Protein AF-A0A7J4XXV5-F1 (afdb_monomer)

pLDDT: mean 78.3, std 17.02, range [44.5, 96.81]

Nearest PDB structures (foldseek):
  6nwy-assembly1_QT  TM=2.782E-01  e=8.807E+00  Thermus thermophilus HB8

Solvent-accessible surface area (backbone atoms only — not comparable to full-atom values): 7620 Å² total; per-residue (Å²): 135,83,81,78,83,77,74,85,81,61,84,69,86,72,82,72,75,82,71,65,66,32,70,87,47,37,69,58,52,53,48,50,46,73,76,39,43,72,61,51,48,66,67,31,57,82,50,31,85,49,58,23,93,82,77,38,27,24,55,52,42,48,53,51,50,55,52,46,64,40,49,36,82,85,70,80,64,96,49,65,71,62,38,52,55,54,55,56,64,60,72,33,68,80,64,35,54,55,70,67,76,72,79,75,79,74,78,76,76,78,74,84,75,72,91,78,84,132

Foldseek 3Di:
DDDPDDDPPDPDPPPPDPQQFPPQCCVLLVVLCVVCVVVLCVVQVVQQVDAAPVRGGLVNLVVVLSVCQGRPPPDDDPDNVRSNVVVVVCSDCVNSPHDHDDPDPPPPPPPPDDDDDD

Structure (mmCIF, N/CA/C/O backbone):
data_AF-A0A7J4XXV5-F1
#
_entry.id   AF-A0A7J4XXV5-F1
#
loop_
_atom_site.group_PDB
_atom_site.id
_atom_site.type_symbol
_atom_site.label_atom_id
_atom_site.label_alt_id
_atom_site.label_comp_id
_atom_site.label_asym_id
_atom_site.label_entity_id
_atom_site.label_seq_id
_atom_site.pdbx_PDB_ins_code
_atom_site.Cartn_x
_atom_site.Cartn_y
_atom_site.Cartn_z
_atom_site.occupancy
_atom_site.B_iso_or_equiv
_atom_site.auth_seq_id
_atom_site.auth_comp_id
_atom_site.auth_asym_id
_atom_site.auth_atom_id
_atom_site.pdbx_PDB_model_num
ATOM 1 N N . MET A 1 1 ? -35.903 -40.235 15.118 1.00 51.91 1 MET A N 1
ATOM 2 C CA . MET A 1 1 ? -34.952 -39.697 14.120 1.00 51.91 1 MET A CA 1
ATO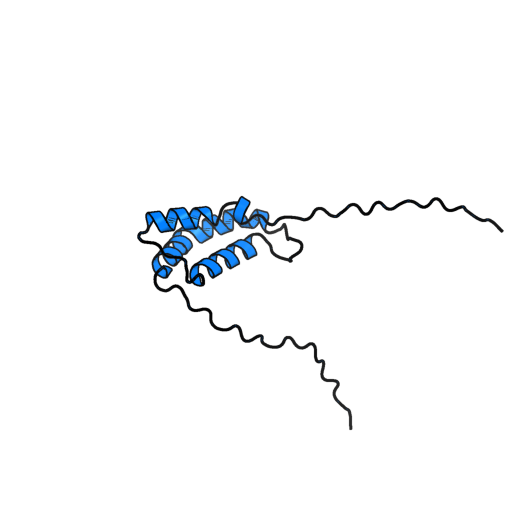M 3 C C . MET A 1 1 ? -34.831 -38.197 14.359 1.00 51.91 1 MET A C 1
ATOM 5 O O . MET A 1 1 ? -35.780 -37.475 14.089 1.00 51.91 1 MET A O 1
ATOM 9 N N . VAL A 1 2 ? -33.744 -37.736 14.984 1.00 50.44 2 VAL A N 1
ATOM 10 C CA . VAL A 1 2 ? -33.573 -36.314 15.335 1.00 50.44 2 VAL A CA 1
ATOM 11 C C . VAL A 1 2 ? -33.068 -35.579 14.093 1.00 50.44 2 VAL A C 1
ATOM 13 O O . VAL A 1 2 ? -31.961 -35.847 13.630 1.00 50.44 2 VAL A O 1
ATOM 16 N N . LYS A 1 3 ? -33.888 -34.697 13.510 1.00 62.84 3 LYS A N 1
ATOM 17 C CA . LYS A 1 3 ? -33.452 -33.819 12.415 1.00 62.84 3 LYS A CA 1
ATOM 18 C C . LYS A 1 3 ? -32.461 -32.808 12.991 1.00 62.84 3 LYS A C 1
ATOM 20 O O . LYS A 1 3 ? -32.849 -31.964 13.794 1.00 62.84 3 LYS A O 1
ATOM 25 N N . LYS A 1 4 ? -31.185 -32.910 12.609 1.00 63.19 4 LYS A N 1
ATOM 26 C CA . LYS A 1 4 ? -30.197 -31.865 12.900 1.00 63.19 4 LYS A CA 1
ATOM 27 C C . LYS A 1 4 ? -30.649 -30.581 12.205 1.00 63.19 4 LYS A C 1
ATOM 29 O O . LYS A 1 4 ? -30.833 -30.577 10.991 1.00 63.19 4 LYS A O 1
ATOM 34 N N . LEU A 1 5 ? -30.837 -29.517 12.977 1.00 66.06 5 LEU A N 1
ATOM 35 C CA . LEU A 1 5 ? -31.035 -28.173 12.447 1.00 66.06 5 LEU A CA 1
ATOM 36 C C . LEU A 1 5 ? -29.696 -27.713 11.863 1.00 66.06 5 LEU A C 1
ATOM 38 O O . LEU A 1 5 ? -28.750 -27.436 12.597 1.00 66.06 5 LEU A O 1
ATOM 42 N N . SER A 1 6 ? -29.588 -27.708 10.540 1.00 61.47 6 SER A N 1
ATOM 43 C CA . SER A 1 6 ? -28.460 -27.117 9.826 1.00 61.47 6 SER A CA 1
ATOM 44 C C . SER A 1 6 ? -28.650 -25.605 9.798 1.00 61.47 6 SER A C 1
ATOM 46 O O . SER A 1 6 ? -29.562 -25.107 9.142 1.00 61.47 6 SER A O 1
ATOM 48 N N . ASN A 1 7 ? -27.813 -24.882 10.542 1.00 62.78 7 ASN A N 1
ATOM 49 C CA . ASN A 1 7 ? -27.766 -23.428 10.485 1.00 62.78 7 ASN A CA 1
ATOM 50 C C . ASN A 1 7 ? -27.315 -23.005 9.077 1.00 62.78 7 ASN A C 1
ATOM 52 O O . ASN A 1 7 ? -26.220 -23.353 8.660 1.00 62.78 7 ASN A O 1
ATOM 56 N N . THR A 1 8 ? -28.142 -22.288 8.324 1.00 60.56 8 THR A N 1
ATOM 57 C CA . THR A 1 8 ? -27.783 -21.795 6.983 1.00 60.56 8 THR A CA 1
ATOM 58 C C . THR A 1 8 ? -26.909 -20.537 7.024 1.00 60.56 8 THR A C 1
ATOM 60 O O . THR A 1 8 ? -26.470 -20.090 5.975 1.00 60.56 8 THR A O 1
ATOM 63 N N . ASN A 1 9 ? -26.623 -19.983 8.212 1.00 62.56 9 ASN A N 1
ATOM 64 C CA . ASN A 1 9 ? -25.727 -18.834 8.419 1.00 62.56 9 ASN A CA 1
ATOM 65 C C . ASN A 1 9 ? -24.255 -19.225 8.653 1.00 62.56 9 ASN A C 1
ATOM 67 O O . ASN A 1 9 ? -23.515 -18.470 9.286 1.00 62.56 9 ASN A O 1
ATOM 71 N N . TYR A 1 10 ? -23.793 -20.394 8.197 1.00 60.53 10 TYR A N 1
ATOM 72 C CA . TYR A 1 10 ? -22.343 -20.597 8.128 1.00 60.53 10 TYR A CA 1
ATOM 73 C C . TYR A 1 10 ? -21.761 -19.570 7.150 1.00 60.53 10 TYR A C 1
ATOM 75 O O . TYR A 1 10 ? -22.325 -19.374 6.074 1.00 60.53 10 TYR A O 1
ATOM 83 N N . LEU A 1 11 ? -20.653 -18.910 7.520 1.00 65.62 11 LEU A N 1
ATOM 84 C CA . LEU A 1 11 ? -19.843 -18.182 6.545 1.00 65.62 11 LEU A CA 1
ATOM 85 C C . LEU A 1 11 ? -19.539 -19.165 5.412 1.00 65.62 11 LEU A C 1
ATOM 87 O O . LEU A 1 11 ? -18.844 -20.158 5.621 1.00 65.62 11 LEU A O 1
ATOM 91 N N . HIS A 1 12 ? -20.108 -18.924 4.237 1.00 63.62 12 HIS A N 1
ATOM 92 C CA . HIS A 1 12 ? -19.639 -19.587 3.037 1.00 63.62 12 HIS A CA 1
ATOM 93 C C . HIS A 1 12 ? -18.210 -19.102 2.808 1.00 63.62 12 HIS A C 1
ATOM 95 O O . HIS A 1 12 ? -17.972 -17.894 2.879 1.00 63.62 12 HIS A O 1
ATOM 101 N N . ASP A 1 13 ? -17.276 -20.020 2.550 1.00 61.19 13 ASP A N 1
ATOM 102 C CA . ASP A 1 13 ? -15.995 -19.652 1.957 1.00 61.19 13 ASP A CA 1
ATOM 103 C C . ASP A 1 13 ? -16.323 -18.943 0.643 1.00 61.19 13 ASP A C 1
ATOM 105 O O . ASP A 1 13 ? -16.674 -19.562 -0.364 1.00 61.19 13 ASP A O 1
ATOM 109 N N . VAL A 1 14 ? -16.323 -17.612 0.683 1.00 59.62 14 VAL A N 1
ATOM 110 C CA . VAL A 1 14 ? -16.450 -16.800 -0.515 1.00 59.62 14 VAL A CA 1
ATOM 111 C C . VAL A 1 14 ? -15.181 -17.091 -1.294 1.00 59.62 14 VAL A C 1
ATOM 113 O O . VAL A 1 14 ? -14.092 -16.747 -0.839 1.00 59.62 14 VAL A O 1
ATOM 116 N N . SER A 1 15 ? -15.320 -17.773 -2.432 1.00 56.25 15 SER A N 1
ATOM 117 C CA . SER A 1 15 ? -14.225 -17.943 -3.382 1.00 56.25 15 SER A CA 1
ATOM 118 C C . SER A 1 15 ? -13.714 -16.551 -3.737 1.00 56.25 15 SER A C 1
ATOM 120 O O . SER A 1 15 ? -14.362 -15.816 -4.480 1.00 56.25 15 SER A O 1
ATOM 122 N N . ALA A 1 16 ? -12.595 -16.152 -3.139 1.00 61.19 16 ALA A N 1
ATOM 123 C CA . ALA A 1 16 ? -11.900 -14.948 -3.536 1.00 61.19 16 ALA A CA 1
ATOM 124 C C . ALA A 1 16 ? -11.205 -15.285 -4.850 1.00 61.19 16 ALA A C 1
ATOM 126 O O . ALA A 1 16 ? -10.195 -15.993 -4.852 1.00 61.19 16 ALA A O 1
ATOM 127 N N . ASP A 1 17 ? -11.778 -14.830 -5.963 1.00 64.75 17 ASP A N 1
ATOM 128 C CA . ASP A 1 17 ? -11.120 -14.964 -7.255 1.00 64.75 17 ASP A CA 1
ATOM 129 C C . ASP A 1 17 ? -9.715 -14.356 -7.140 1.00 64.75 17 ASP A C 1
ATOM 131 O O . ASP A 1 17 ? -9.577 -13.209 -6.692 1.00 64.75 17 ASP A O 1
ATOM 135 N N . PRO A 1 18 ? -8.653 -15.108 -7.480 1.00 65.19 18 PRO A N 1
ATOM 136 C CA . PRO A 1 18 ? -7.299 -14.604 -7.365 1.00 65.19 18 PRO A CA 1
ATOM 137 C C . PRO A 1 18 ? -7.146 -13.405 -8.300 1.00 65.19 18 PRO A C 1
ATOM 139 O O . PRO A 1 18 ? -7.139 -13.540 -9.524 1.00 65.19 18 PRO A O 1
ATOM 142 N N . VAL A 1 19 ? -7.033 -12.211 -7.716 1.00 69.12 19 VAL A N 1
ATOM 143 C CA . VAL A 1 19 ? -6.769 -10.999 -8.486 1.00 69.12 19 VAL A CA 1
ATOM 144 C C . VAL A 1 19 ? -5.336 -11.076 -8.991 1.00 69.12 19 VAL A C 1
ATOM 146 O O . VAL A 1 19 ? -4.400 -11.246 -8.207 1.00 69.12 19 VAL A O 1
ATOM 149 N N . ALA A 1 20 ? -5.167 -10.982 -10.309 1.00 74.88 20 ALA A N 1
ATOM 150 C CA . ALA A 1 20 ? -3.854 -11.034 -10.930 1.00 74.88 20 ALA A CA 1
ATOM 151 C C . ALA A 1 20 ? -2.951 -9.935 -10.351 1.00 74.88 20 ALA A C 1
ATOM 153 O O . ALA A 1 20 ? -3.306 -8.755 -10.349 1.00 74.88 20 ALA A O 1
ATOM 154 N N . ALA A 1 21 ? -1.778 -10.334 -9.860 1.00 76.25 21 ALA A N 1
ATOM 155 C CA . ALA A 1 21 ? -0.802 -9.396 -9.335 1.00 76.25 21 ALA A CA 1
ATOM 156 C C . ALA A 1 21 ? -0.188 -8.561 -10.470 1.00 76.25 21 ALA A C 1
ATOM 158 O O . ALA A 1 21 ? 0.133 -9.065 -11.550 1.00 76.25 21 ALA A O 1
ATOM 159 N N . ASN A 1 22 ? 0.036 -7.276 -10.210 1.00 81.94 22 ASN A N 1
ATOM 160 C CA . ASN A 1 22 ? 0.752 -6.367 -11.094 1.00 81.94 22 ASN A CA 1
ATOM 161 C C . ASN A 1 22 ? 2.264 -6.644 -11.015 1.00 81.94 22 ASN A C 1
ATOM 163 O O . ASN A 1 22 ? 3.036 -5.896 -10.408 1.00 81.94 22 ASN A O 1
ATOM 167 N N . GLU A 1 23 ? 2.695 -7.737 -11.649 1.00 81.38 23 GLU A N 1
ATOM 168 C CA . GLU A 1 23 ? 4.095 -8.190 -11.661 1.00 81.38 23 GLU A CA 1
ATOM 169 C C . GLU A 1 23 ? 5.056 -7.127 -12.221 1.00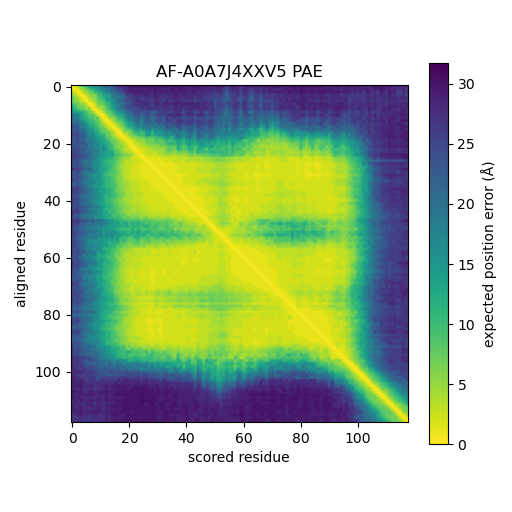 81.38 23 GLU A C 1
ATOM 171 O O . GLU A 1 23 ? 6.216 -7.033 -11.821 1.00 81.38 23 GLU A O 1
ATOM 176 N N . ARG A 1 24 ? 4.569 -6.257 -13.114 1.00 83.00 24 ARG A N 1
ATOM 177 C CA . ARG A 1 24 ? 5.381 -5.208 -13.743 1.00 83.00 24 ARG A CA 1
ATOM 178 C C . ARG A 1 24 ? 5.831 -4.136 -12.751 1.00 83.00 24 ARG A C 1
ATOM 180 O O . ARG A 1 24 ? 6.973 -3.675 -12.825 1.00 83.00 24 ARG A O 1
ATOM 187 N N . ASN A 1 25 ? 4.948 -3.734 -11.838 1.00 87.44 25 ASN A N 1
ATOM 188 C CA . ASN A 1 25 ? 5.254 -2.725 -10.822 1.00 87.44 25 ASN A CA 1
ATOM 189 C C . ASN A 1 25 ? 5.674 -3.324 -9.485 1.00 87.44 25 ASN A C 1
ATOM 191 O O . ASN A 1 25 ? 6.158 -2.574 -8.636 1.00 87.44 25 ASN A O 1
ATOM 195 N N . ARG A 1 26 ? 5.530 -4.641 -9.309 1.00 91.25 26 ARG A N 1
ATOM 196 C CA . ARG A 1 26 ? 5.875 -5.367 -8.087 1.00 91.25 26 ARG A CA 1
ATOM 197 C C . ARG A 1 26 ? 7.221 -4.935 -7.513 1.00 91.25 26 ARG A C 1
ATOM 199 O O . ARG A 1 26 ? 7.266 -4.499 -6.377 1.00 91.25 26 ARG A O 1
ATOM 206 N N . LYS A 1 27 ? 8.277 -4.866 -8.332 1.00 93.56 27 LYS A N 1
ATOM 207 C CA . LYS A 1 27 ? 9.611 -4.403 -7.896 1.00 93.56 27 LYS A CA 1
ATOM 208 C C . LYS A 1 27 ? 9.629 -3.006 -7.253 1.00 93.56 27 LYS A C 1
ATOM 210 O O . LYS A 1 27 ? 10.424 -2.753 -6.355 1.00 93.56 27 LYS A O 1
ATOM 215 N N . TYR A 1 28 ? 8.799 -2.076 -7.732 1.00 95.12 28 TYR A N 1
ATOM 216 C CA . TYR A 1 28 ? 8.729 -0.718 -7.191 1.00 95.12 28 TYR A CA 1
ATOM 217 C C . TYR A 1 28 ? 7.900 -0.688 -5.907 1.00 95.12 28 TYR A C 1
ATOM 219 O O . TYR A 1 28 ? 8.268 0.004 -4.962 1.00 95.12 28 TYR A O 1
ATOM 227 N N . ILE A 1 29 ? 6.804 -1.447 -5.864 1.00 94.19 29 ILE A N 1
ATOM 228 C CA . ILE A 1 29 ? 5.946 -1.534 -4.680 1.00 94.19 29 ILE A CA 1
ATOM 229 C C . ILE A 1 29 ? 6.690 -2.270 -3.557 1.00 94.19 29 ILE A C 1
ATOM 231 O O . ILE A 1 29 ? 6.775 -1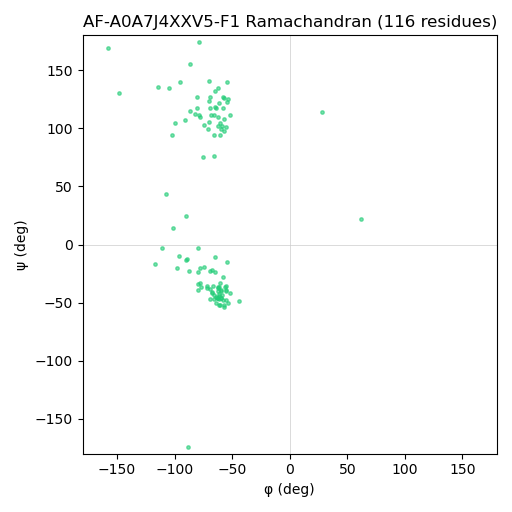.732 -2.458 1.00 94.19 29 ILE A O 1
ATOM 235 N N . ASP A 1 30 ? 7.324 -3.410 -3.852 1.00 95.19 30 ASP A N 1
ATOM 236 C CA . ASP A 1 30 ? 8.162 -4.185 -2.927 1.00 95.19 30 ASP A CA 1
ATOM 237 C C . ASP A 1 30 ? 9.247 -3.294 -2.316 1.00 95.19 30 ASP A C 1
ATOM 239 O O . ASP A 1 30 ? 9.381 -3.214 -1.094 1.00 95.19 30 ASP A O 1
ATOM 243 N N . ARG A 1 31 ? 9.979 -2.557 -3.166 1.00 96.50 31 ARG A N 1
ATOM 244 C CA . ARG A 1 31 ? 11.001 -1.607 -2.720 1.00 96.50 31 ARG A CA 1
ATOM 245 C C . ARG A 1 31 ? 10.412 -0.567 -1.771 1.00 96.50 31 ARG A C 1
ATOM 247 O O . ARG A 1 31 ? 10.902 -0.421 -0.656 1.00 96.50 31 ARG A O 1
ATOM 254 N N . PHE A 1 32 ? 9.347 0.119 -2.178 1.00 96.38 32 PHE A N 1
ATOM 255 C CA . PHE A 1 32 ? 8.726 1.158 -1.359 1.00 96.38 32 PHE A CA 1
ATOM 256 C C . PHE A 1 32 ? 8.231 0.623 -0.012 1.00 96.38 32 PHE A C 1
ATOM 258 O O . PHE A 1 32 ? 8.498 1.238 1.018 1.00 96.38 32 PHE A O 1
ATOM 265 N N . VAL A 1 33 ? 7.538 -0.518 -0.007 1.00 95.44 33 VAL A N 1
ATOM 266 C CA . VAL A 1 33 ? 7.023 -1.144 1.216 1.00 95.44 33 VAL A CA 1
ATOM 267 C C . VAL A 1 33 ? 8.185 -1.546 2.122 1.00 95.44 33 VAL A C 1
ATOM 269 O O . VAL A 1 33 ? 8.164 -1.205 3.300 1.00 95.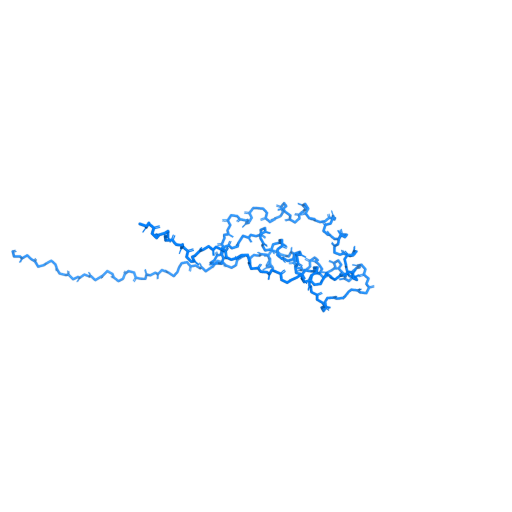44 33 VAL A O 1
ATOM 272 N N . SER A 1 34 ? 9.235 -2.171 1.583 1.00 96.50 34 SER A N 1
ATOM 273 C CA . SER A 1 34 ? 10.412 -2.553 2.374 1.00 96.50 34 SER A CA 1
ATOM 274 C C . SER A 1 34 ? 11.108 -1.355 3.030 1.00 96.50 34 SER A C 1
ATOM 276 O O . SER A 1 34 ? 11.513 -1.438 4.187 1.00 96.50 34 SER A O 1
ATOM 278 N N . GLU A 1 35 ? 11.195 -0.225 2.324 1.00 96.81 35 GLU A N 1
ATOM 279 C CA . GLU A 1 35 ? 11.865 0.986 2.805 1.00 96.81 35 GLU A CA 1
ATOM 280 C C . GLU A 1 35 ? 10.999 1.778 3.803 1.00 96.81 35 GLU A C 1
ATOM 282 O O . GLU A 1 35 ? 11.532 2.393 4.725 1.00 96.81 35 GLU A O 1
ATOM 287 N N . ASN A 1 36 ? 9.669 1.776 3.645 1.00 96.31 36 ASN A N 1
ATOM 288 C CA . ASN A 1 36 ? 8.796 2.740 4.326 1.00 96.31 36 ASN A CA 1
ATOM 289 C C . ASN A 1 36 ? 7.798 2.119 5.314 1.00 96.31 36 ASN A C 1
ATOM 291 O O . ASN A 1 36 ? 7.272 2.851 6.153 1.00 96.31 36 ASN A O 1
ATOM 295 N N . TYR A 1 37 ? 7.521 0.810 5.263 1.00 95.81 37 TYR A N 1
ATOM 296 C CA . TYR A 1 37 ? 6.412 0.200 6.014 1.00 95.81 37 TYR A CA 1
ATOM 297 C C . TYR A 1 37 ? 6.477 0.477 7.518 1.00 95.81 37 TYR A C 1
ATOM 299 O O . TYR A 1 37 ? 5.501 0.954 8.086 1.00 95.81 37 TYR A O 1
ATOM 307 N N . ASN A 1 38 ? 7.634 0.288 8.156 1.00 96.25 38 ASN A N 1
ATOM 308 C CA . ASN A 1 38 ? 7.783 0.545 9.594 1.00 96.25 38 ASN A CA 1
ATOM 309 C C . ASN A 1 38 ? 7.526 2.017 9.959 1.00 96.25 38 ASN A C 1
ATOM 311 O O . ASN A 1 38 ? 6.926 2.308 10.996 1.00 96.25 38 ASN A O 1
ATOM 315 N N . GLY A 1 39 ? 7.937 2.947 9.090 1.00 95.56 39 GLY A N 1
ATOM 316 C CA . GLY A 1 39 ? 7.671 4.375 9.256 1.00 95.56 39 GLY A CA 1
ATOM 317 C C . GLY A 1 39 ? 6.185 4.699 9.110 1.00 95.56 39 GLY A C 1
ATOM 318 O O . GLY A 1 39 ? 5.635 5.453 9.911 1.00 95.56 39 GLY A O 1
ATOM 319 N N . LEU A 1 40 ? 5.513 4.083 8.133 1.00 94.25 40 LEU A N 1
ATOM 320 C CA . LEU A 1 40 ? 4.072 4.228 7.937 1.00 94.25 40 LEU A CA 1
ATOM 321 C C . LEU A 1 40 ? 3.284 3.635 9.111 1.00 94.25 40 LEU A C 1
ATOM 323 O O . LEU A 1 40 ? 2.413 4.311 9.647 1.00 94.25 40 LEU A O 1
ATOM 327 N N . VAL A 1 41 ? 3.623 2.427 9.568 1.00 94.19 41 VAL A N 1
ATOM 328 C CA . VAL A 1 41 ? 3.000 1.806 10.746 1.00 94.19 41 VAL A CA 1
ATOM 329 C C . VAL A 1 41 ? 3.166 2.712 11.960 1.00 94.19 41 VAL A C 1
ATOM 331 O O . VAL A 1 41 ? 2.173 3.102 12.556 1.00 94.19 41 VAL A O 1
ATOM 334 N N . THR A 1 42 ? 4.387 3.155 12.267 1.00 95.44 42 THR A N 1
ATOM 335 C CA . THR A 1 42 ? 4.637 4.077 13.392 1.00 95.44 42 THR A CA 1
ATOM 336 C C . THR A 1 42 ? 3.797 5.352 13.294 1.00 95.44 42 THR A C 1
ATOM 338 O O . THR A 1 42 ? 3.267 5.826 14.297 1.00 95.44 42 THR A O 1
ATOM 341 N N . LYS A 1 43 ? 3.634 5.893 12.082 1.00 92.00 43 LYS A N 1
ATOM 342 C CA . LYS A 1 43 ? 2.837 7.095 11.830 1.00 92.00 43 LYS A CA 1
ATOM 343 C C . LYS A 1 43 ? 1.334 6.874 12.029 1.00 92.00 43 LYS A C 1
ATOM 345 O O . LYS A 1 43 ? 0.657 7.774 12.517 1.00 92.00 43 LYS A O 1
ATOM 350 N N . PHE A 1 44 ? 0.804 5.717 11.632 1.00 90.50 44 PHE A N 1
ATOM 351 C CA . PHE A 1 44 ? -0.639 5.455 11.624 1.00 90.50 44 PHE A CA 1
ATOM 352 C C . PHE A 1 44 ? -1.151 4.678 12.837 1.00 90.50 44 PHE A C 1
ATOM 354 O O . PHE A 1 44 ? -2.333 4.802 13.147 1.00 90.50 44 PHE A O 1
ATOM 361 N N . SER A 1 45 ? -0.297 3.962 13.572 1.00 91.12 45 SER A N 1
ATOM 362 C CA . SER A 1 45 ? -0.678 3.247 14.797 1.00 91.12 45 SER A CA 1
ATOM 363 C C . SER A 1 45 ? -1.419 4.125 15.818 1.00 91.12 45 SER A C 1
ATOM 365 O O . SER A 1 45 ? -2.434 3.670 16.342 1.00 91.12 45 SER A O 1
ATOM 367 N N . PRO A 1 46 ? -1.026 5.392 16.081 1.00 90.31 46 PRO A N 1
ATOM 368 C CA . PRO A 1 46 ? -1.773 6.251 17.005 1.00 90.31 46 PRO A CA 1
ATOM 369 C C . PRO A 1 46 ? -3.192 6.600 16.529 1.00 90.31 46 PRO A C 1
ATOM 371 O O . PRO A 1 46 ? -4.049 6.944 17.339 1.00 90.31 46 PRO A O 1
ATOM 374 N N . LEU A 1 47 ? -3.445 6.538 15.219 1.00 85.62 47 LEU A N 1
ATOM 375 C CA . LEU A 1 47 ? -4.738 6.863 14.613 1.00 85.62 47 LEU A CA 1
ATOM 376 C C . LEU A 1 47 ? -5.666 5.646 14.524 1.00 85.62 47 LEU A C 1
ATOM 378 O O . LEU A 1 47 ? -6.860 5.809 14.274 1.00 85.62 47 LEU A O 1
ATOM 382 N N . ASP A 1 48 ? -5.137 4.442 14.742 1.00 83.38 48 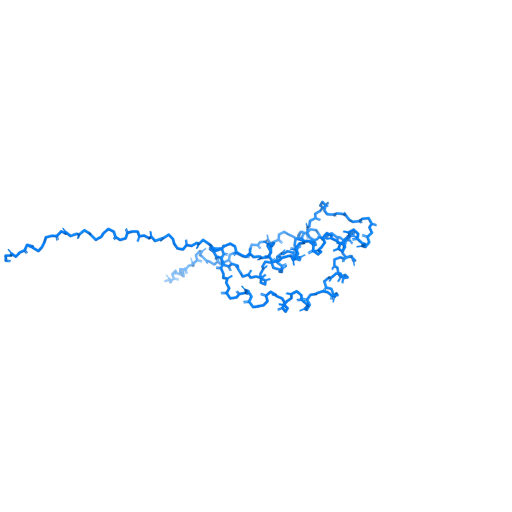ASP A N 1
ATOM 383 C CA . ASP A 1 48 ? -5.865 3.191 14.546 1.00 83.38 48 ASP A CA 1
ATOM 384 C C . ASP A 1 48 ? -6.989 2.966 15.564 1.00 83.38 48 ASP A C 1
ATOM 386 O O . ASP A 1 48 ? -7.979 2.311 15.265 1.00 83.38 48 ASP A O 1
ATOM 390 N N . GLY A 1 49 ? -6.912 3.612 16.733 1.00 80.94 49 GLY A N 1
ATOM 391 C CA . GLY A 1 49 ? -8.000 3.604 17.717 1.00 80.94 49 GLY A CA 1
ATOM 392 C C . GLY A 1 49 ? -9.286 4.301 17.246 1.00 80.94 49 GLY A C 1
ATOM 393 O O . GLY A 1 49 ? -10.316 4.193 17.908 1.00 80.94 49 GLY A O 1
ATOM 394 N N . THR A 1 50 ? -9.254 5.025 16.119 1.00 82.44 50 THR A N 1
ATOM 395 C CA . THR A 1 50 ? -10.436 5.667 15.528 1.00 82.44 50 THR A CA 1
ATOM 396 C C . THR A 1 50 ? -10.989 4.831 14.375 1.00 82.44 50 THR A C 1
ATOM 398 O O . THR A 1 50 ? -10.474 4.866 13.258 1.00 82.44 50 THR A O 1
ATOM 401 N N . ILE A 1 51 ? -12.095 4.136 14.633 1.00 82.31 51 ILE A N 1
ATOM 402 C CA . ILE A 1 51 ? -12.776 3.269 13.665 1.00 82.31 51 ILE A CA 1
ATOM 403 C C . ILE A 1 51 ? -13.926 4.028 12.964 1.00 82.31 51 ILE A C 1
ATOM 405 O O . ILE A 1 51 ? -14.649 4.793 13.605 1.00 82.31 51 ILE A O 1
ATOM 409 N N . ASN A 1 52 ? -14.123 3.849 11.647 1.00 77.50 52 ASN A N 1
ATOM 410 C CA . ASN A 1 52 ? -15.291 4.419 10.935 1.00 77.50 52 ASN A CA 1
ATOM 411 C C . ASN A 1 52 ? -16.566 3.597 11.144 1.00 77.50 52 ASN A C 1
ATOM 413 O O . ASN A 1 52 ? -16.558 2.468 11.617 1.00 77.50 52 ASN A O 1
ATOM 417 N N . SER A 1 53 ? -17.671 4.134 10.623 1.00 74.06 53 SER A N 1
ATOM 418 C CA . SER A 1 53 ? -18.934 3.422 10.414 1.00 74.06 53 SER A CA 1
ATOM 419 C C . SER A 1 53 ? -18.833 2.125 9.598 1.00 74.06 53 SER A C 1
ATOM 421 O O . SER A 1 53 ? -19.792 1.367 9.574 1.00 74.06 53 SER A O 1
ATOM 423 N N . SER A 1 54 ? -17.726 1.886 8.894 1.00 77.50 54 SER A N 1
ATOM 424 C CA . SER A 1 54 ? -17.472 0.659 8.131 1.00 77.50 54 SER A CA 1
ATOM 425 C C . SER A 1 54 ? -16.524 -0.302 8.864 1.00 77.50 54 SER A C 1
ATOM 427 O O . SER A 1 54 ? -16.026 -1.226 8.237 1.00 77.50 54 SER A O 1
ATOM 429 N N . ALA A 1 55 ? -16.281 -0.092 10.163 1.00 82.56 55 ALA A N 1
ATOM 430 C CA . ALA A 1 55 ? -15.427 -0.923 11.013 1.00 82.56 55 ALA A CA 1
ATOM 431 C C . ALA A 1 55 ? -13.940 -1.003 10.602 1.00 82.56 55 ALA A C 1
ATOM 433 O O . ALA A 1 55 ? -13.254 -1.933 11.005 1.00 82.56 55 ALA A O 1
ATOM 434 N N . PHE A 1 56 ? -13.426 -0.025 9.846 1.00 84.81 56 PHE A N 1
ATOM 435 C CA . PHE A 1 56 ? -12.004 0.042 9.481 1.00 84.81 56 PHE A CA 1
ATOM 436 C C . PHE A 1 56 ? -11.250 1.105 10.282 1.00 84.81 56 PHE A C 1
ATOM 438 O O . PHE A 1 56 ? -11.713 2.251 10.372 1.00 84.81 56 PHE A O 1
ATOM 445 N N . GLY A 1 57 ? -10.070 0.731 10.774 1.00 89.19 57 GLY A N 1
ATOM 446 C CA . GLY A 1 57 ? -9.060 1.612 11.352 1.00 89.19 57 GLY A CA 1
ATOM 447 C C . GLY A 1 57 ? -8.071 2.172 10.325 1.00 89.19 57 GLY A C 1
ATOM 448 O O . GLY A 1 57 ? -8.202 2.000 9.105 1.00 89.19 57 GLY A O 1
ATOM 449 N N . ALA A 1 58 ? -7.065 2.883 10.827 1.00 89.56 58 ALA A N 1
ATOM 450 C CA . ALA A 1 58 ? -6.020 3.491 10.009 1.00 89.56 58 ALA A CA 1
ATOM 451 C C . ALA A 1 58 ? -5.056 2.434 9.440 1.00 89.56 58 ALA A C 1
ATOM 453 O O . ALA A 1 58 ? -4.640 2.543 8.284 1.00 89.56 58 ALA A O 1
ATOM 454 N N . LEU A 1 59 ? -4.732 1.391 10.211 1.00 92.62 59 LEU A N 1
ATOM 455 C CA . LEU A 1 59 ? -3.878 0.290 9.763 1.00 92.62 59 LEU A CA 1
ATOM 456 C C . LEU A 1 59 ? -4.597 -0.603 8.749 1.00 92.62 59 LEU A C 1
ATOM 458 O O . LEU A 1 59 ? -3.982 -1.019 7.766 1.00 92.62 59 LEU A O 1
ATOM 462 N N . ASP A 1 60 ? -5.908 -0.808 8.895 1.00 91.06 60 ASP A N 1
ATOM 463 C CA . ASP A 1 60 ? -6.700 -1.516 7.881 1.00 91.06 60 ASP A CA 1
ATOM 464 C C . ASP A 1 60 ? -6.677 -0.777 6.542 1.00 91.06 60 ASP A C 1
ATOM 466 O O . ASP A 1 60 ? -6.468 -1.372 5.483 1.00 91.06 60 ASP A O 1
ATOM 470 N N . LYS A 1 61 ? -6.846 0.551 6.581 1.00 90.50 61 LYS A N 1
ATOM 471 C CA . LYS A 1 61 ? -6.755 1.413 5.396 1.00 90.50 61 LYS A CA 1
ATOM 472 C C . LYS A 1 61 ? -5.364 1.373 4.772 1.00 90.50 61 LYS A C 1
ATOM 474 O O . LYS A 1 61 ? -5.264 1.323 3.545 1.00 90.50 61 LYS A O 1
ATOM 479 N N . LEU A 1 62 ? -4.307 1.362 5.583 1.00 93.19 62 LEU A N 1
ATOM 480 C CA . LEU A 1 62 ? -2.933 1.206 5.108 1.00 93.19 62 LEU A CA 1
ATOM 481 C C . LEU A 1 62 ? -2.751 -0.128 4.377 1.00 93.19 62 LEU A C 1
ATOM 483 O O . LEU A 1 62 ? -2.310 -0.132 3.228 1.00 93.19 62 LEU A O 1
ATOM 487 N N . ASN A 1 63 ? -3.144 -1.239 4.999 1.00 92.56 63 ASN A N 1
ATOM 488 C CA . ASN A 1 63 ? -2.974 -2.577 4.433 1.00 92.56 63 ASN A CA 1
ATOM 489 C C . ASN A 1 63 ? -3.815 -2.767 3.167 1.00 92.56 63 ASN A C 1
ATOM 491 O O . ASN A 1 63 ? -3.311 -3.243 2.151 1.00 92.56 63 ASN A O 1
ATOM 495 N N . SER A 1 64 ? -5.067 -2.307 3.184 1.00 91.69 64 SER A N 1
ATOM 496 C CA . SER A 1 64 ? -5.942 -2.307 2.009 1.00 91.69 64 SER A CA 1
ATOM 497 C C . SER A 1 64 ? -5.346 -1.491 0.857 1.00 91.69 64 SER A C 1
ATOM 499 O O . SER A 1 64 ? -5.363 -1.934 -0.291 1.00 91.69 64 SER A O 1
ATOM 501 N N . THR A 1 65 ? -4.736 -0.340 1.159 1.00 93.00 65 THR A N 1
ATOM 502 C CA . THR A 1 65 ? -4.049 0.479 0.152 1.00 93.00 65 THR A CA 1
ATOM 503 C C . THR A 1 65 ? -2.853 -0.265 -0.440 1.00 93.00 65 THR A C 1
ATOM 505 O O . THR A 1 65 ? -2.726 -0.304 -1.661 1.00 93.00 65 THR A O 1
ATOM 508 N N . ILE A 1 66 ? -2.017 -0.914 0.379 1.00 93.62 66 ILE A N 1
ATOM 509 C CA . ILE A 1 66 ? -0.894 -1.735 -0.108 1.00 93.62 66 ILE A CA 1
ATOM 510 C C . ILE A 1 66 ? -1.393 -2.843 -1.042 1.00 93.62 66 ILE A C 1
ATOM 512 O O . ILE A 1 66 ? -0.872 -2.987 -2.145 1.00 93.62 66 ILE A O 1
ATOM 516 N N . ILE A 1 67 ? -2.436 -3.577 -0.650 1.00 91.56 67 ILE A N 1
ATOM 517 C CA . ILE A 1 67 ? -3.015 -4.646 -1.476 1.00 91.56 67 ILE A CA 1
ATOM 518 C C . ILE A 1 67 ? -3.548 -4.084 -2.802 1.00 91.56 67 ILE A C 1
ATOM 520 O O . ILE A 1 67 ? -3.288 -4.661 -3.860 1.00 91.56 67 ILE A O 1
ATOM 524 N N . SER A 1 68 ? -4.233 -2.934 -2.776 1.00 91.44 68 SER A N 1
ATOM 525 C CA . SER A 1 68 ? -4.752 -2.296 -3.995 1.00 91.44 68 SER A CA 1
ATOM 526 C C . SER A 1 68 ? -3.647 -1.928 -4.987 1.00 91.44 68 SER A C 1
ATOM 528 O O . SER A 1 68 ? -3.839 -2.044 -6.192 1.00 91.44 68 SER A O 1
ATOM 530 N N . LEU A 1 69 ? -2.455 -1.563 -4.503 1.00 92.12 69 LEU A N 1
ATOM 531 C CA . LEU A 1 69 ? -1.318 -1.250 -5.371 1.00 92.12 69 LEU A CA 1
ATOM 532 C C . LEU A 1 69 ? -0.818 -2.484 -6.133 1.00 92.12 69 LEU A C 1
ATOM 534 O O . LEU A 1 69 ? -0.414 -2.358 -7.288 1.00 92.12 69 LEU A O 1
ATOM 538 N N . TYR A 1 70 ? -0.862 -3.668 -5.514 1.00 91.00 70 TYR A N 1
ATOM 539 C CA . TYR A 1 70 ? -0.488 -4.926 -6.169 1.00 91.00 70 TYR A CA 1
ATOM 540 C C . TYR A 1 70 ? -1.561 -5.466 -7.108 1.00 91.00 70 TYR A C 1
ATOM 542 O O . TYR A 1 70 ? -1.244 -6.283 -7.963 1.00 91.00 70 TYR A O 1
ATOM 550 N N . THR A 1 71 ? -2.809 -5.040 -6.952 1.00 90.19 71 THR A N 1
ATOM 551 C CA . THR A 1 71 ? -3.959 -5.611 -7.667 1.00 90.19 71 THR A CA 1
ATOM 552 C C . THR A 1 71 ? -4.570 -4.660 -8.694 1.00 90.19 71 THR A C 1
ATOM 554 O O . THR A 1 71 ? -5.470 -5.062 -9.424 1.00 90.19 71 THR A O 1
ATOM 557 N N . ASP A 1 72 ? -4.073 -3.422 -8.804 1.00 89.38 72 ASP A N 1
ATOM 558 C CA . ASP A 1 72 ? -4.507 -2.460 -9.820 1.00 89.38 72 ASP A CA 1
ATOM 559 C C . ASP A 1 72 ? -3.858 -2.769 -11.188 1.00 89.38 72 ASP A C 1
ATOM 561 O O . ASP A 1 72 ? -2.642 -2.577 -11.350 1.00 89.38 72 ASP A O 1
ATOM 565 N N . PRO A 1 73 ? -4.637 -3.212 -12.198 1.00 85.25 73 PRO A N 1
ATOM 566 C CA . PRO A 1 73 ? -4.115 -3.534 -13.524 1.00 85.25 73 PRO A CA 1
ATOM 567 C C . PRO A 1 73 ? -3.765 -2.288 -14.351 1.00 85.25 73 PRO A C 1
ATOM 569 O O . PRO A 1 73 ? -2.997 -2.383 -15.307 1.00 85.25 73 PRO A O 1
ATOM 572 N N . ASN A 1 74 ? -4.312 -1.120 -13.998 1.00 88.06 74 ASN A N 1
ATOM 573 C CA . ASN A 1 74 ? -4.094 0.134 -14.722 1.00 88.06 74 ASN A CA 1
ATOM 574 C C . ASN A 1 74 ? -2.885 0.905 -14.192 1.00 88.06 74 ASN A C 1
ATOM 576 O O . ASN A 1 74 ? -2.408 1.848 -14.830 1.00 88.06 74 ASN A O 1
ATOM 580 N N . LEU A 1 75 ? -2.376 0.522 -13.021 1.00 89.19 75 LEU A N 1
ATOM 581 C CA . LEU A 1 75 ? -1.197 1.142 -12.456 1.00 89.19 75 LEU A CA 1
ATOM 582 C C . LEU A 1 75 ? 0.025 0.770 -13.297 1.00 89.19 75 LEU A C 1
ATOM 584 O O . LEU A 1 75 ? 0.324 -0.405 -13.517 1.00 89.19 75 LEU A O 1
ATOM 588 N N . HIS A 1 76 ? 0.786 1.769 -13.736 1.00 89.50 76 HIS A N 1
ATOM 589 C CA . HIS A 1 76 ? 2.043 1.556 -14.444 1.00 89.50 76 HIS A CA 1
ATOM 590 C C . HIS A 1 76 ? 3.047 2.674 -14.154 1.00 89.50 76 HIS A C 1
ATOM 592 O O . HIS A 1 76 ? 2.727 3.857 -14.279 1.00 89.50 76 HIS A O 1
ATOM 598 N N . PHE A 1 77 ? 4.276 2.292 -13.796 1.00 92.94 77 PHE A N 1
ATOM 599 C CA . PHE A 1 77 ? 5.384 3.223 -13.592 1.00 92.94 77 PHE A CA 1
ATOM 600 C C . PHE A 1 77 ? 6.484 3.004 -14.627 1.00 92.94 77 PHE A C 1
ATOM 602 O O . PHE A 1 77 ? 6.900 1.871 -14.876 1.00 92.94 77 PHE A O 1
ATOM 609 N N . ALA A 1 78 ? 6.997 4.100 -15.186 1.00 91.81 78 ALA A N 1
ATOM 610 C CA . ALA A 1 78 ? 8.122 4.061 -16.112 1.00 91.81 78 ALA A CA 1
ATOM 611 C C . ALA A 1 78 ? 9.469 3.932 -15.376 1.00 91.81 78 ALA A C 1
ATOM 613 O O . ALA A 1 78 ? 10.388 3.286 -15.874 1.00 91.81 78 ALA A O 1
ATOM 614 N N . TYR A 1 79 ? 9.595 4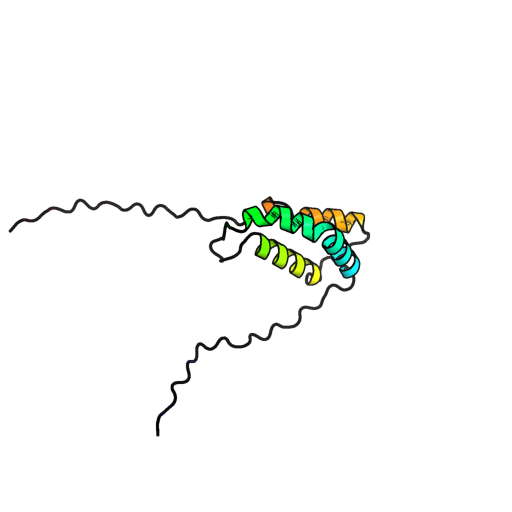.531 -14.186 1.00 94.06 79 TYR A N 1
ATOM 615 C CA . TYR A 1 79 ? 10.827 4.537 -13.391 1.00 94.06 79 TYR A CA 1
ATOM 616 C C . TYR A 1 79 ? 10.557 4.790 -11.901 1.00 94.06 79 TYR A C 1
AT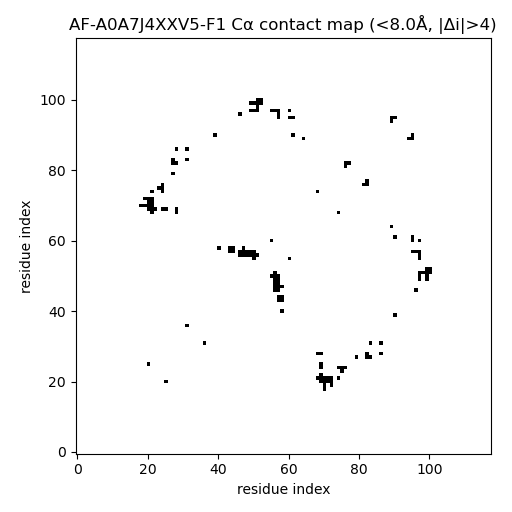OM 618 O O . TYR A 1 79 ? 9.450 5.151 -11.495 1.00 94.06 79 TYR A O 1
ATOM 626 N N . TRP A 1 80 ? 11.591 4.592 -11.074 1.00 95.06 80 TRP A N 1
ATOM 627 C CA . TRP A 1 80 ? 11.475 4.611 -9.613 1.00 95.06 80 TRP A CA 1
ATOM 628 C C . TRP A 1 80 ? 10.965 5.939 -9.054 1.00 95.06 80 TRP A C 1
ATOM 630 O O . TRP A 1 80 ? 10.061 5.926 -8.234 1.00 95.06 80 TRP A O 1
ATOM 640 N N . GLU A 1 81 ? 11.484 7.085 -9.492 1.00 96.12 81 GLU A N 1
ATOM 641 C CA . GLU A 1 81 ? 11.062 8.380 -8.935 1.00 96.12 81 GLU A CA 1
ATOM 642 C C . GLU A 1 81 ? 9.574 8.667 -9.176 1.00 96.12 81 GLU A C 1
ATOM 644 O O . GLU A 1 81 ? 8.887 9.185 -8.294 1.00 96.12 81 GLU A O 1
ATOM 649 N N . GLN A 1 82 ? 9.052 8.276 -10.346 1.00 95.81 82 GLN A N 1
ATOM 650 C CA . GLN A 1 82 ? 7.622 8.356 -10.638 1.00 95.81 82 GLN A CA 1
ATOM 651 C C . GLN A 1 82 ? 6.819 7.469 -9.679 1.00 95.81 82 GLN A C 1
ATOM 653 O O . GLN A 1 82 ? 5.819 7.930 -9.124 1.00 95.81 82 GLN A O 1
ATOM 658 N N . ALA A 1 83 ? 7.268 6.226 -9.470 1.00 95.06 83 ALA A N 1
ATOM 659 C CA . ALA A 1 83 ? 6.639 5.298 -8.539 1.00 95.06 83 ALA A CA 1
ATOM 660 C C . ALA A 1 83 ? 6.670 5.847 -7.109 1.00 95.06 83 ALA A C 1
ATOM 662 O O . ALA A 1 83 ? 5.625 5.983 -6.485 1.00 95.06 83 ALA A O 1
ATOM 663 N N . ASN A 1 84 ? 7.838 6.255 -6.615 1.00 95.62 84 ASN A N 1
ATOM 664 C CA . ASN A 1 84 ? 8.022 6.754 -5.258 1.00 95.62 84 ASN A CA 1
ATOM 665 C C . ASN A 1 84 ? 7.140 7.975 -4.966 1.00 95.62 84 ASN A C 1
ATOM 667 O O . ASN A 1 84 ? 6.483 8.038 -3.926 1.00 95.62 84 ASN A O 1
ATOM 671 N N . ARG A 1 85 ? 7.052 8.921 -5.911 1.00 95.69 85 ARG A N 1
ATOM 672 C CA . ARG A 1 85 ? 6.166 10.086 -5.790 1.00 95.69 85 ARG A CA 1
ATOM 673 C C . ARG A 1 85 ? 4.695 9.677 -5.709 1.00 95.69 85 ARG A C 1
ATOM 675 O O . ARG A 1 85 ? 3.966 10.181 -4.856 1.00 95.69 85 ARG A O 1
ATOM 682 N N . TYR A 1 86 ? 4.256 8.768 -6.581 1.00 95.06 86 TYR A N 1
ATOM 683 C CA . TYR A 1 86 ? 2.879 8.276 -6.572 1.00 95.06 86 TYR A CA 1
ATOM 684 C C . TYR A 1 86 ? 2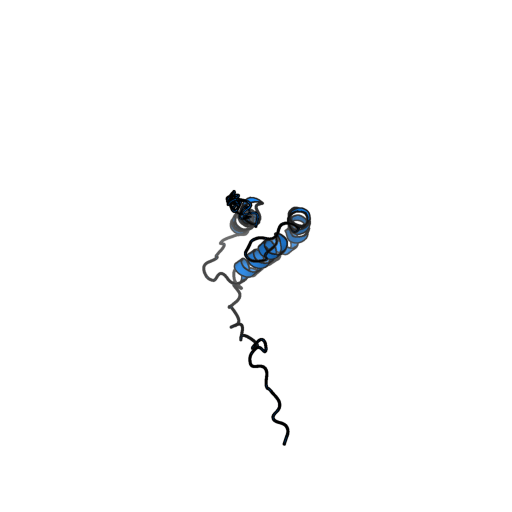.558 7.527 -5.274 1.00 95.06 86 TYR A C 1
ATOM 686 O O . TYR A 1 86 ? 1.571 7.849 -4.616 1.00 95.06 86 TYR A O 1
ATOM 694 N N . LEU A 1 87 ? 3.404 6.576 -4.876 1.00 94.38 87 LEU A N 1
ATOM 695 C CA . LEU A 1 87 ? 3.218 5.743 -3.689 1.00 94.38 87 LEU A CA 1
ATOM 696 C C . LEU A 1 87 ? 3.178 6.606 -2.425 1.00 94.38 87 LEU A C 1
ATOM 698 O O . LEU A 1 87 ? 2.225 6.515 -1.658 1.00 94.38 87 LEU A O 1
ATOM 702 N N . SER A 1 88 ? 4.112 7.548 -2.276 1.00 93.94 88 SER A N 1
ATOM 703 C CA . SER A 1 88 ? 4.121 8.500 -1.156 1.00 93.94 88 SER A CA 1
ATOM 704 C C . SER A 1 88 ? 2.819 9.305 -1.050 1.00 93.94 88 SER A C 1
ATOM 706 O O . SER A 1 88 ? 2.325 9.549 0.050 1.00 93.94 88 SER A O 1
ATOM 708 N N . SER A 1 89 ? 2.211 9.679 -2.183 1.00 94.06 89 SER A N 1
ATOM 709 C CA . SER A 1 89 ? 0.941 10.420 -2.186 1.00 94.06 89 SER A CA 1
ATOM 710 C C . SER A 1 89 ? -0.255 9.603 -1.673 1.00 94.06 89 SER A C 1
ATOM 712 O O . SER A 1 89 ? -1.238 10.181 -1.202 1.00 94.06 89 SER A O 1
ATOM 714 N N . LYS A 1 90 ? -0.171 8.265 -1.717 1.00 93.19 90 LYS A N 1
ATOM 715 C CA . LYS A 1 90 ? -1.232 7.359 -1.251 1.00 93.19 90 LYS A CA 1
ATOM 716 C C . LYS A 1 90 ? -1.246 7.175 0.263 1.00 93.19 90 LYS A C 1
ATOM 718 O O . LYS A 1 90 ? -2.305 6.903 0.814 1.00 93.19 90 LYS A O 1
ATOM 723 N N . PHE A 1 91 ? -0.121 7.397 0.939 1.00 91.38 91 PHE A N 1
ATOM 724 C CA . PHE A 1 91 ? 0.015 7.204 2.388 1.00 91.38 91 PHE A CA 1
ATOM 725 C C . PHE A 1 91 ? 0.098 8.532 3.152 1.00 91.38 91 PHE A C 1
ATOM 727 O O . PHE A 1 91 ? 0.904 8.720 4.064 1.00 91.38 91 PHE A O 1
ATOM 734 N N . THR A 1 92 ? -0.750 9.489 2.773 1.00 88.38 92 THR A N 1
ATOM 735 C CA . THR A 1 92 ? -0.921 10.739 3.526 1.00 88.38 92 THR A CA 1
ATOM 736 C C . THR A 1 92 ? -1.951 10.557 4.635 1.00 88.38 92 THR A C 1
ATOM 738 O O . THR A 1 92 ? -2.852 9.729 4.523 1.00 88.38 92 THR A O 1
ATOM 741 N N . GLU A 1 93 ? -1.878 11.375 5.688 1.00 81.31 93 GLU A N 1
ATOM 742 C CA . GLU A 1 93 ? -2.907 11.369 6.736 1.00 81.31 93 GLU A CA 1
ATOM 743 C C . GLU A 1 93 ? -4.295 11.588 6.156 1.00 81.31 93 GLU A C 1
ATOM 745 O O . GLU A 1 93 ? -5.210 10.879 6.528 1.00 81.31 93 GLU A O 1
ATOM 750 N N . LYS A 1 94 ? -4.461 12.478 5.174 1.00 81.56 94 LYS A N 1
ATOM 751 C CA . LYS A 1 94 ? -5.755 12.678 4.511 1.00 81.56 94 LYS A CA 1
ATOM 752 C C . LYS A 1 94 ? -6.256 11.425 3.779 1.00 81.56 94 LYS A C 1
ATOM 754 O O . LYS A 1 94 ? -7.461 11.200 3.757 1.00 81.56 94 LYS A O 1
ATOM 759 N N . ALA A 1 95 ? -5.360 10.652 3.167 1.00 77.44 95 ALA A N 1
ATOM 760 C CA . ALA A 1 95 ? -5.714 9.452 2.410 1.00 77.44 95 ALA A CA 1
ATOM 761 C C . ALA A 1 95 ? -6.030 8.252 3.316 1.00 77.44 95 ALA A C 1
ATOM 763 O O . ALA A 1 95 ? -6.935 7.479 3.012 1.00 77.44 95 ALA A O 1
ATOM 764 N N . ILE A 1 96 ? -5.313 8.122 4.435 1.00 79.44 96 ILE A N 1
ATOM 765 C CA . ILE A 1 96 ? -5.508 7.038 5.407 1.00 79.44 96 ILE A CA 1
ATOM 766 C C . ILE A 1 96 ? -6.567 7.395 6.453 1.00 79.44 96 ILE A C 1
ATOM 768 O O . ILE A 1 96 ? -7.182 6.505 7.039 1.00 79.44 96 ILE A O 1
ATOM 772 N N . ARG A 1 97 ? -6.828 8.691 6.673 1.00 69.75 97 ARG A N 1
ATOM 773 C CA . ARG A 1 97 ? -7.798 9.149 7.663 1.00 69.75 97 ARG A CA 1
ATOM 774 C C . ARG A 1 97 ? -9.157 8.565 7.357 1.00 69.75 97 ARG A C 1
ATOM 776 O O . ARG A 1 97 ? -9.755 8.736 6.296 1.00 69.75 97 ARG A O 1
ATOM 783 N N . VAL A 1 98 ? -9.665 7.953 8.399 1.00 63.66 98 VAL A N 1
ATOM 784 C CA . VAL A 1 98 ? -10.975 7.376 8.459 1.00 63.66 98 VAL A CA 1
ATOM 785 C C . VAL A 1 98 ? -12.001 8.495 8.730 1.00 63.66 98 VAL A C 1
ATOM 787 O O . VAL A 1 98 ? -11.906 9.168 9.760 1.00 63.66 98 VAL A O 1
ATOM 790 N N . PRO A 1 99 ? -12.966 8.764 7.823 1.00 59.94 99 PRO A N 1
ATOM 791 C CA . PRO A 1 99 ? -14.004 9.749 8.089 1.00 59.94 99 PRO A CA 1
ATOM 792 C C . PRO A 1 99 ? -14.928 9.220 9.187 1.00 59.94 99 PRO A C 1
ATOM 794 O O . PRO A 1 99 ? -15.607 8.208 9.011 1.00 59.94 99 PRO A O 1
ATOM 797 N N . VAL A 1 100 ? -14.971 9.917 10.318 1.00 57.12 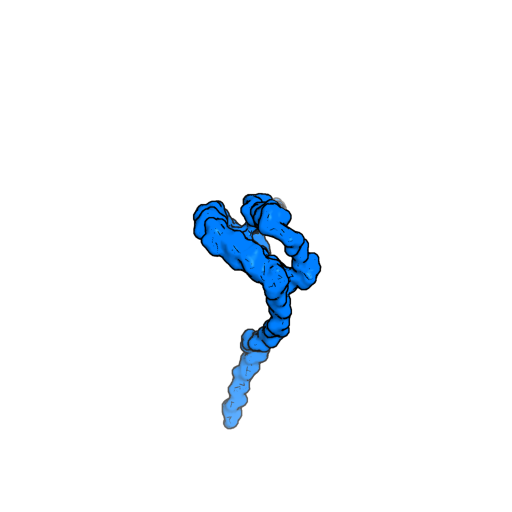100 VAL A N 1
ATOM 798 C CA . VAL A 1 100 ? -15.917 9.625 11.395 1.00 57.12 100 VAL A CA 1
ATOM 799 C C . VAL A 1 100 ? -17.209 10.374 11.081 1.00 57.12 100 VAL A C 1
ATOM 801 O O . VAL A 1 100 ? -17.218 11.609 11.058 1.00 57.12 100 VAL A O 1
ATOM 804 N N . LYS A 1 101 ? -18.312 9.657 10.825 1.00 57.44 101 LYS A N 1
ATOM 805 C CA . LYS A 1 101 ? -19.635 10.288 10.913 1.00 57.44 101 LYS A CA 1
ATOM 806 C C . LYS A 1 101 ? -19.829 10.674 12.374 1.00 57.44 101 LYS A C 1
ATOM 808 O O . LYS A 1 101 ? -19.810 9.805 13.241 1.00 57.44 101 LYS A O 1
ATOM 813 N N . LYS A 1 102 ? -19.984 11.972 12.651 1.00 53.91 102 LYS A N 1
ATOM 814 C CA . LYS A 1 102 ? -20.427 12.415 13.977 1.00 53.91 102 LYS A CA 1
ATOM 815 C C . LYS A 1 102 ? -21.739 11.685 14.298 1.00 53.91 102 LYS A C 1
ATOM 817 O O . LYS A 1 102 ? -22.560 11.562 13.383 1.00 53.91 102 LYS A O 1
ATOM 822 N N . PRO A 1 103 ? -21.955 11.221 15.542 1.00 49.84 103 PRO A N 1
ATOM 823 C CA . PRO A 1 103 ? -23.287 10.807 15.943 1.00 49.84 103 PRO A CA 1
ATOM 824 C C . PRO A 1 103 ? -24.217 11.986 15.660 1.00 49.84 103 PRO A C 1
ATOM 826 O O . PRO A 1 103 ? -23.959 13.113 16.095 1.00 49.84 103 PRO A O 1
ATOM 829 N N . VAL A 1 104 ? -25.241 11.745 14.842 1.00 50.06 104 VAL A N 1
ATOM 830 C CA . VAL A 1 104 ? -26.355 12.679 14.722 1.00 50.06 104 VAL A CA 1
ATOM 831 C C . VAL A 1 104 ? -26.895 12.779 16.140 1.00 50.06 104 VAL A C 1
ATOM 833 O O . VAL A 1 104 ? -27.253 11.755 16.720 1.00 50.06 104 VAL A O 1
ATOM 836 N N . LYS A 1 105 ? -26.849 13.972 16.742 1.00 50.84 105 LYS A N 1
ATOM 837 C CA . LYS A 1 105 ? -27.614 14.218 17.960 1.00 50.84 105 LYS A CA 1
ATOM 838 C C . LYS A 1 105 ? -29.058 13.956 17.560 1.00 50.84 105 LYS A C 1
ATOM 840 O O . LYS A 1 105 ? -29.637 14.765 16.844 1.00 50.84 105 LYS A O 1
ATOM 845 N N . SER A 1 106 ? -29.591 12.796 17.925 1.00 48.91 106 SER A N 1
ATOM 846 C CA . SER A 1 106 ? -31.029 12.618 17.990 1.00 48.91 106 SER A CA 1
ATOM 847 C C . SER A 1 106 ? -31.485 13.702 18.950 1.00 48.91 106 SER A C 1
ATOM 849 O O . SER A 1 106 ? -31.124 13.663 20.127 1.00 48.91 106 SER A O 1
ATOM 851 N N . GLU A 1 107 ? -32.140 14.736 18.434 1.00 49.66 107 GLU A N 1
ATOM 852 C CA . GLU A 1 107 ? -32.889 15.652 19.275 1.00 49.66 107 GLU A CA 1
ATOM 853 C C . GLU A 1 107 ? -33.926 14.774 19.969 1.00 49.66 107 GLU A C 1
ATOM 855 O O . GLU A 1 107 ? -34.894 14.318 19.363 1.00 49.66 107 GLU A O 1
ATOM 860 N N . VAL A 1 108 ? -33.630 14.407 21.216 1.00 48.47 108 VAL A N 1
ATOM 861 C CA . VAL A 1 108 ? -34.634 13.888 22.128 1.00 48.47 108 VAL A CA 1
ATOM 862 C C . VAL A 1 108 ? -35.546 15.081 22.341 1.00 48.47 108 VAL A C 1
ATOM 864 O O . VAL A 1 108 ? -35.225 15.985 23.105 1.00 48.47 108 VAL A O 1
ATOM 867 N N . VAL A 1 109 ? -36.614 15.141 21.552 1.00 44.81 109 VAL A N 1
ATOM 868 C CA . VAL A 1 109 ? -37.755 15.988 21.860 1.00 44.81 109 VAL A CA 1
ATOM 869 C C . VAL A 1 109 ? -38.280 15.440 23.179 1.00 44.81 109 VAL A C 1
ATOM 871 O O . VAL A 1 109 ? -38.863 14.356 23.225 1.00 44.81 109 VAL A O 1
ATOM 874 N N . GLU A 1 110 ? -37.953 16.135 24.263 1.00 45.59 110 GLU A N 1
ATOM 875 C CA . GLU A 1 110 ? -38.633 15.998 25.541 1.00 45.59 110 GLU A CA 1
ATOM 876 C C . GLU A 1 110 ? -40.092 16.375 25.271 1.00 45.59 110 GLU A C 1
ATOM 878 O O . GLU A 1 110 ? -40.443 17.550 25.200 1.00 45.59 110 GLU A O 1
ATOM 883 N N . ASN A 1 111 ? -40.931 15.374 24.996 1.00 44.50 111 ASN A N 1
ATOM 884 C CA . ASN A 1 111 ? -42.371 15.566 25.058 1.00 44.50 111 ASN A CA 1
ATOM 885 C C . ASN A 1 111 ? -42.709 15.697 26.544 1.00 44.50 111 ASN A C 1
ATOM 887 O O . ASN A 1 111 ? -42.749 14.704 27.274 1.00 44.50 111 ASN A O 1
ATOM 891 N N . GLU A 1 112 ? -42.875 16.940 26.990 1.00 54.62 112 GLU A N 1
ATOM 892 C CA . GLU A 1 112 ? -43.605 17.274 28.207 1.00 54.62 112 GLU A CA 1
ATOM 893 C C . GLU A 1 112 ? -45.086 16.919 28.004 1.00 54.62 112 GLU A C 1
ATOM 895 O O . GLU A 1 112 ? -45.913 17.794 27.782 1.00 54.62 112 GLU A O 1
ATOM 900 N N . ASP A 1 113 ? -45.426 15.632 28.063 1.00 50.94 113 ASP A N 1
ATOM 901 C CA . ASP A 1 113 ? -46.823 15.201 28.118 1.00 50.94 113 ASP A CA 1
ATOM 902 C C . ASP A 1 113 ? -47.175 14.819 29.562 1.00 50.94 113 ASP A C 1
ATOM 904 O O . ASP A 1 113 ? -46.889 13.726 30.050 1.00 50.94 113 ASP A O 1
ATOM 908 N N . GLU A 1 114 ? -47.718 15.832 30.238 1.00 50.72 114 GLU A N 1
ATOM 909 C CA . GLU A 1 114 ? -48.703 15.827 31.324 1.00 50.72 114 GLU A CA 1
ATOM 910 C C . GLU A 1 114 ? -48.778 14.601 32.254 1.00 50.72 114 GLU A C 1
ATOM 912 O O . GLU A 1 114 ? -49.275 13.523 31.929 1.00 50.72 114 GLU A O 1
ATOM 917 N N . ILE A 1 115 ? -48.420 14.855 33.516 1.00 53.50 115 ILE A N 1
ATOM 918 C CA . ILE A 1 115 ? -48.836 14.069 34.678 1.00 53.50 115 ILE A CA 1
ATOM 919 C C . ILE A 1 115 ? -50.369 14.120 34.765 1.00 53.50 115 ILE A C 1
ATOM 921 O O . ILE A 1 115 ? -50.933 15.119 35.211 1.00 53.50 115 ILE A O 1
ATOM 925 N N . ILE A 1 116 ? -51.045 13.037 34.384 1.00 54.19 116 ILE A N 1
ATOM 926 C CA . ILE A 1 116 ? -52.447 12.813 34.749 1.00 54.19 116 ILE A CA 1
ATOM 927 C C . ILE A 1 116 ? -52.450 12.023 36.060 1.00 54.19 116 ILE A C 1
ATOM 929 O O . ILE A 1 116 ? -52.108 10.842 36.089 1.00 54.19 116 ILE A O 1
ATOM 933 N N . ASN A 1 117 ? -52.805 12.706 37.149 1.00 47.62 117 ASN A N 1
ATOM 934 C CA . ASN A 1 117 ? -53.214 12.072 38.399 1.00 47.62 117 ASN A CA 1
ATOM 935 C C . ASN A 1 117 ? -54.682 11.640 38.281 1.00 47.62 117 ASN A C 1
ATOM 937 O O . ASN A 1 117 ? -55.522 12.498 38.008 1.00 47.62 117 ASN A O 1
ATOM 941 N N . ASP A 1 118 ? -54.969 10.368 38.568 1.00 49.28 118 ASP A N 1
ATOM 942 C CA . ASP A 1 118 ? -56.208 9.928 39.233 1.00 49.28 118 ASP A CA 1
ATOM 943 C C . ASP A 1 118 ? -55.945 8.641 40.039 1.00 49.28 118 ASP A C 1
ATOM 945 O O . ASP A 1 118 ? -55.370 7.685 39.461 1.00 49.28 118 ASP A O 1
#

Mean predicted aligned error: 13.36 Å

Radius of gyration: 23.88 Å; Cα contacts (8 Å, |Δi|>4): 79; chains: 1; bounding box: 68×57×55 Å

Organism: Bacteroides ovatus (NCBI:txid28116)

Secondary structure (DSSP, 8-state):
-------TTS--------PPP-HHHHHHHHHHHHHHHHHHHHHHGGGTT---TTS--HHHHHHHHHHHHHH-TT---SSHHHHHHHHHHHTSHHHHPPP-PPPP--------------

Sequence (118 aa):
MVKKLSNTNYLHDVSADPVAANERNRKYIDRFVSENYNGLVTKFSPLDGTINSSAFGALDKLNSTIISLYTDPNLHFAYWEQANRYLSSKFTEKAIRVPVKKPVKSEVVENEDEIIND